Protein AF-A0A7S3HFP0-F1 (afdb_monomer_lite)

Radius of gyration: 23.85 Å; chains: 1; bounding box: 74×25×64 Å

Secondary structure (DSSP, 8-state):
-BPPTTEEE-GGG-EEEEESEEEEEEEEEESSSTTGGG-SB--EEEEEES-B-SSSSP-B-TTHHHHT-TT--EEEEP--HHHHHHHHHHHHHHHHHH--B-SS-EEEEEES-HHHHHHHHHHHHHHHHHHHHHHHHHHHHHHHHHHHHHHS----

Structure (mmCIF, N/CA/C/O backbone):
data_AF-A0A7S3HFP0-F1
#
_entry.id   AF-A0A7S3HFP0-F1
#
loop_
_atom_site.group_PDB
_atom_site.id
_atom_site.type_symbol
_atom_site.label_atom_id
_atom_site.label_alt_id
_atom_site.label_comp_id
_atom_site.label_asym_id
_atom_site.label_entity_id
_atom_site.label_seq_id
_atom_site.pdbx_PDB_ins_code
_atom_site.Cartn_x
_atom_site.Cartn_y
_atom_site.Cartn_z
_atom_site.occupancy
_atom_site.B_iso_or_equiv
_atom_site.auth_seq_id
_atom_site.auth_comp_id
_atom_site.auth_asym_id
_atom_site.auth_atom_id
_atom_site.pdbx_PDB_model_num
ATOM 1 N N . VAL A 1 1 ? -5.607 -9.919 -6.792 1.00 83.88 1 VAL A N 1
ATOM 2 C CA . VAL A 1 1 ? -6.501 -10.794 -5.995 1.00 83.88 1 VAL A CA 1
ATOM 3 C C . VAL A 1 1 ? -7.902 -10.232 -6.092 1.00 83.88 1 VAL A C 1
ATOM 5 O O . VAL A 1 1 ? -8.045 -9.018 -6.077 1.00 83.88 1 VAL A O 1
ATOM 8 N N . VAL A 1 2 ? -8.902 -11.095 -6.248 1.00 87.19 2 VAL A N 1
ATOM 9 C CA . VAL A 1 2 ? -10.316 -10.709 -6.292 1.00 87.19 2 VAL A CA 1
ATOM 10 C C . VAL A 1 2 ? -10.967 -11.276 -5.035 1.00 87.19 2 VAL A C 1
ATOM 12 O O . VAL A 1 2 ? -10.880 -12.479 -4.789 1.00 87.19 2 VAL A O 1
ATOM 15 N N . PHE A 1 3 ? -11.529 -10.406 -4.203 1.00 85.88 3 PHE A N 1
ATOM 16 C CA . PHE A 1 3 ? -12.215 -10.777 -2.970 1.00 85.88 3 PHE A CA 1
ATOM 17 C C . PHE A 1 3 ? -13.663 -11.186 -3.243 1.00 85.88 3 PHE A C 1
ATOM 19 O O . PHE A 1 3 ? -14.199 -10.979 -4.330 1.00 85.88 3 PHE A O 1
ATOM 26 N N . LYS A 1 4 ? -14.308 -11.795 -2.245 1.00 84.88 4 LYS A N 1
ATOM 27 C CA . LYS A 1 4 ? -15.727 -12.143 -2.334 1.00 84.88 4 LYS A CA 1
ATOM 28 C C . LYS A 1 4 ? -16.566 -10.869 -2.472 1.00 84.88 4 LYS A C 1
ATOM 30 O O . LYS A 1 4 ? -16.259 -9.844 -1.870 1.00 84.88 4 LYS A O 1
ATOM 35 N N . GLU A 1 5 ? -17.656 -10.955 -3.224 1.00 81.56 5 GLU A N 1
ATOM 36 C CA . GLU A 1 5 ? -18.622 -9.865 -3.333 1.00 81.56 5 GLU A CA 1
ATOM 37 C C . GLU A 1 5 ? -19.140 -9.444 -1.943 1.00 81.56 5 GLU A C 1
ATOM 39 O O . GLU A 1 5 ? -19.459 -10.287 -1.098 1.00 81.56 5 GLU A O 1
ATOM 44 N N . GLY A 1 6 ? -19.169 -8.131 -1.692 1.00 80.38 6 GLY A N 1
ATOM 45 C CA . GLY A 1 6 ? -19.465 -7.551 -0.378 1.00 80.38 6 GLY A CA 1
ATOM 46 C C . GLY A 1 6 ? -18.253 -7.403 0.550 1.00 80.38 6 GLY A C 1
ATOM 47 O O . GLY A 1 6 ? -18.419 -6.978 1.693 1.00 80.38 6 GLY A O 1
ATOM 48 N N . SER A 1 7 ? -17.040 -7.747 0.105 1.00 85.69 7 SER A N 1
ATOM 49 C CA . SER A 1 7 ? -15.813 -7.336 0.792 1.00 85.69 7 SER A CA 1
ATOM 50 C C . SER A 1 7 ? -15.572 -5.838 0.631 1.00 85.69 7 SER A C 1
ATOM 52 O O . SER A 1 7 ? -15.697 -5.300 -0.467 1.00 85.69 7 SER A O 1
ATOM 54 N N . ARG A 1 8 ? -15.189 -5.178 1.723 1.00 86.69 8 ARG A N 1
ATOM 55 C CA . ARG A 1 8 ? -14.881 -3.745 1.750 1.00 86.69 8 ARG A CA 1
ATOM 56 C C . ARG A 1 8 ? -13.711 -3.455 2.676 1.00 86.69 8 ARG A C 1
ATOM 58 O O . ARG A 1 8 ? -13.388 -4.247 3.562 1.00 86.69 8 ARG A O 1
ATOM 65 N N . VAL A 1 9 ? -13.126 -2.280 2.509 1.00 89.25 9 VAL A N 1
ATOM 66 C CA . VAL A 1 9 ? -12.188 -1.721 3.481 1.00 89.25 9 VAL A CA 1
ATOM 67 C C . VAL A 1 9 ? -12.989 -1.147 4.654 1.00 89.25 9 VAL A C 1
ATOM 69 O O . VAL A 1 9 ? -13.943 -0.392 4.453 1.00 89.25 9 VAL A O 1
ATOM 72 N N . ALA A 1 10 ? -12.637 -1.531 5.879 1.00 88.31 10 ALA A N 1
ATOM 73 C CA . ALA A 1 10 ? -13.210 -0.955 7.090 1.00 88.31 10 ALA A CA 1
ATOM 74 C C . ALA A 1 10 ? -12.472 0.348 7.428 1.00 88.31 10 ALA A C 1
ATOM 76 O O . ALA A 1 10 ? -11.517 0.357 8.206 1.00 88.31 10 ALA A O 1
ATOM 77 N N . GLU A 1 11 ? -12.897 1.451 6.804 1.00 88.44 11 GLU A N 1
ATOM 78 C CA . GLU A 1 11 ? -12.331 2.790 7.025 1.00 88.44 11 GLU A CA 1
ATOM 79 C C . GLU A 1 11 ? -12.410 3.204 8.503 1.00 88.44 11 GLU A C 1
ATOM 81 O O . GLU A 1 11 ? -11.526 3.890 9.011 1.00 88.44 11 GLU A O 1
ATOM 86 N N . GLU A 1 12 ? -13.437 2.737 9.210 1.00 86.50 12 GLU A N 1
ATOM 87 C CA . GLU A 1 12 ? -13.683 3.005 10.624 1.00 86.50 12 GLU A CA 1
ATOM 88 C C . GLU A 1 12 ? -12.656 2.365 11.573 1.00 86.50 12 GLU A C 1
ATOM 90 O O . GLU A 1 12 ? -12.513 2.815 12.705 1.00 86.50 12 GLU A O 1
ATOM 95 N N . LEU A 1 13 ? -11.929 1.344 11.110 1.00 87.88 13 LEU A N 1
ATOM 96 C CA . LEU A 1 13 ? -10.862 0.664 11.854 1.00 87.88 13 LEU A CA 1
ATOM 97 C C . LEU A 1 13 ? -9.474 1.019 11.304 1.00 87.88 13 LEU A C 1
ATOM 99 O O . LEU A 1 13 ? -8.502 0.305 11.558 1.00 87.88 13 LEU A O 1
ATOM 103 N N . SER A 1 14 ? -9.386 2.093 10.513 1.00 90.50 14 SER A N 1
ATOM 104 C CA . SER A 1 14 ? -8.118 2.554 9.961 1.00 90.50 14 SER A CA 1
ATOM 105 C C . SER A 1 14 ? -7.285 3.311 10.991 1.00 90.50 14 SER A C 1
ATOM 107 O O . SER A 1 14 ? -7.804 3.977 11.893 1.00 90.50 14 SER A O 1
ATOM 109 N N . LEU A 1 15 ? -5.971 3.202 10.832 1.00 93.06 15 LEU A N 1
ATOM 110 C CA . LEU A 1 15 ? -4.983 3.959 11.588 1.00 93.06 15 LEU A CA 1
ATOM 111 C C . LEU A 1 15 ? -3.761 4.221 10.701 1.00 93.06 15 LEU A C 1
ATOM 113 O O . LEU A 1 15 ? -3.604 3.616 9.633 1.00 93.06 15 LEU A O 1
ATOM 117 N N . GLY A 1 16 ? -2.877 5.119 11.130 1.00 93.19 16 GLY A N 1
ATOM 118 C CA . GLY A 1 16 ? -1.641 5.358 10.405 1.00 93.19 16 GLY A CA 1
ATOM 119 C C . GLY A 1 16 ? -0.454 5.693 11.291 1.00 93.19 16 GLY A C 1
ATOM 120 O O . GLY A 1 16 ? -0.565 6.412 12.277 1.00 93.19 16 GLY A O 1
ATOM 121 N N . PHE A 1 17 ? 0.712 5.212 10.873 1.00 93.94 17 PHE A N 1
ATOM 122 C CA . PHE A 1 17 ? 1.994 5.544 11.477 1.00 93.94 17 PHE A CA 1
ATOM 123 C C . PHE A 1 17 ? 2.634 6.715 10.732 1.00 93.94 17 PHE A C 1
ATOM 125 O O . PHE A 1 17 ? 2.669 6.723 9.501 1.00 93.94 17 PHE A O 1
ATOM 132 N N . LYS A 1 18 ? 3.169 7.704 11.450 1.00 91.81 18 LYS A N 1
ATOM 133 C CA . LYS A 1 18 ? 3.788 8.888 10.840 1.00 91.81 18 LYS A CA 1
ATOM 134 C C . LYS A 1 18 ? 5.290 8.928 11.109 1.00 91.81 18 LYS A C 1
ATOM 136 O O . LYS A 1 18 ? 5.702 9.151 12.241 1.00 91.81 18 LYS A O 1
ATOM 141 N N . ASP A 1 19 ? 6.077 8.812 10.043 1.00 88.31 19 ASP A N 1
ATOM 142 C CA . ASP A 1 19 ? 7.534 8.993 10.046 1.00 88.31 19 ASP A CA 1
ATOM 143 C C . ASP A 1 19 ? 7.965 9.716 8.763 1.00 88.31 19 ASP A C 1
ATOM 145 O O . ASP A 1 19 ? 8.187 9.108 7.714 1.00 88.31 19 ASP A O 1
ATOM 149 N N . GLY A 1 20 ? 7.928 11.054 8.805 1.00 88.88 20 GLY A N 1
ATOM 150 C CA . GLY A 1 20 ? 8.058 11.943 7.639 1.00 88.88 20 GLY A CA 1
ATOM 151 C C . GLY A 1 20 ? 6.853 11.887 6.688 1.00 88.88 20 GLY A C 1
ATOM 152 O O . GLY A 1 20 ? 6.222 12.906 6.413 1.00 88.88 20 GLY A O 1
ATOM 153 N N . THR A 1 21 ? 6.490 10.683 6.249 1.00 91.06 21 THR A N 1
ATOM 154 C CA . THR A 1 21 ? 5.265 10.352 5.515 1.00 91.06 21 THR A CA 1
ATOM 155 C C . THR A 1 21 ? 4.312 9.546 6.394 1.00 91.06 21 THR A C 1
ATOM 157 O O . THR A 1 21 ? 4.717 8.944 7.389 1.00 91.06 21 THR A O 1
ATOM 160 N N . THR A 1 22 ? 3.024 9.582 6.059 1.00 92.81 22 THR A N 1
ATOM 161 C CA . THR A 1 22 ? 1.992 8.854 6.803 1.00 92.81 22 THR A CA 1
ATOM 162 C C . THR A 1 22 ? 1.730 7.514 6.130 1.00 92.81 22 THR A C 1
ATOM 164 O O . THR A 1 22 ? 1.289 7.477 4.985 1.00 92.81 22 THR A O 1
ATOM 167 N N . TYR A 1 23 ? 1.985 6.422 6.836 1.00 94.00 23 TYR A N 1
ATOM 168 C CA . TYR A 1 23 ? 1.731 5.057 6.396 1.00 94.00 23 TYR A CA 1
ATOM 169 C C . TYR A 1 23 ? 0.384 4.605 6.928 1.00 94.00 23 TYR A C 1
ATOM 171 O O . TYR A 1 23 ? 0.188 4.502 8.134 1.00 94.00 23 TYR A O 1
ATOM 179 N N . CYS A 1 24 ? -0.539 4.351 6.017 1.00 94.06 24 CYS A N 1
ATOM 180 C CA . CYS A 1 24 ? -1.937 4.107 6.307 1.00 94.06 24 CYS A CA 1
ATOM 181 C C . CYS A 1 24 ? -2.267 2.634 6.185 1.00 94.06 24 CYS A C 1
ATOM 183 O O . CYS A 1 24 ? -1.882 2.002 5.199 1.00 94.06 24 CYS A O 1
ATOM 185 N N . VAL A 1 25 ? -3.017 2.117 7.154 1.00 94.44 25 VAL A N 1
ATOM 186 C CA . VAL A 1 25 ? -3.488 0.734 7.163 1.00 94.44 25 VAL A CA 1
ATOM 187 C C . VAL A 1 25 ? -4.965 0.692 7.536 1.00 94.44 25 VAL A C 1
ATOM 189 O O . VAL A 1 25 ? -5.426 1.431 8.405 1.00 94.44 25 VAL A O 1
ATOM 192 N N . ALA A 1 26 ? -5.717 -0.163 6.856 1.00 92.56 26 ALA A N 1
ATOM 193 C CA . ALA A 1 26 ? -7.121 -0.409 7.142 1.00 92.56 26 ALA A CA 1
ATOM 194 C C . ALA A 1 26 ? -7.445 -1.889 6.894 1.00 92.56 26 ALA A C 1
ATOM 196 O O . ALA A 1 26 ? -7.036 -2.430 5.863 1.00 92.56 26 ALA A O 1
ATOM 197 N N . PRO A 1 27 ? -8.161 -2.574 7.795 1.00 91.88 27 PRO A N 1
ATOM 198 C CA . PRO A 1 27 ? -8.483 -3.979 7.600 1.00 91.88 27 PRO A CA 1
ATOM 199 C C . PRO A 1 27 ? -9.528 -4.163 6.490 1.00 91.88 27 PRO A C 1
ATOM 201 O O . PRO A 1 27 ? -10.430 -3.343 6.301 1.00 91.88 27 PRO A O 1
ATOM 204 N N . ILE A 1 28 ? -9.405 -5.260 5.743 1.00 89.69 28 ILE A N 1
ATOM 205 C CA . ILE A 1 28 ? -10.367 -5.674 4.717 1.00 89.69 28 ILE A CA 1
ATOM 206 C C . ILE A 1 28 ? -11.301 -6.703 5.347 1.00 89.69 28 ILE A C 1
ATOM 208 O O . ILE A 1 28 ? -10.865 -7.768 5.787 1.00 89.69 28 ILE A O 1
ATOM 212 N N . VAL A 1 29 ? -12.595 -6.397 5.363 1.00 87.31 29 VAL A N 1
ATOM 213 C CA . VAL A 1 29 ? -13.621 -7.230 5.994 1.00 87.31 29 VAL A CA 1
ATOM 214 C C . VAL A 1 29 ? -14.577 -7.788 4.949 1.00 87.31 29 VAL A C 1
ATOM 216 O O . VAL A 1 29 ? -14.848 -7.158 3.926 1.00 87.31 29 VAL A O 1
ATOM 219 N N . ALA A 1 30 ? -15.085 -8.996 5.188 1.00 80.12 30 ALA A N 1
ATOM 220 C CA . ALA A 1 30 ? -16.101 -9.610 4.342 1.00 80.12 30 ALA A CA 1
ATOM 221 C C . ALA A 1 30 ? -17.501 -9.319 4.905 1.00 80.12 30 ALA A C 1
ATOM 223 O O . ALA A 1 30 ? -17.813 -9.734 6.019 1.00 80.12 30 ALA A O 1
ATOM 224 N N . GLY A 1 31 ? -18.352 -8.657 4.117 1.00 68.69 31 GLY A N 1
ATOM 225 C CA . GLY A 1 31 ? -19.774 -8.469 4.409 1.00 68.69 31 GLY A CA 1
ATOM 226 C C . GLY A 1 31 ? -20.196 -7.020 4.686 1.00 68.69 31 GLY A C 1
ATOM 227 O O . GLY A 1 31 ? -19.415 -6.177 5.121 1.00 68.69 31 GLY A O 1
ATOM 228 N N . ASN A 1 32 ? -21.490 -6.760 4.471 1.00 56.28 32 ASN A N 1
ATOM 229 C CA . ASN A 1 32 ? -22.141 -5.456 4.677 1.00 56.28 32 ASN A CA 1
ATOM 230 C C . ASN A 1 32 ? -22.602 -5.203 6.129 1.00 56.28 32 ASN A C 1
ATOM 232 O O . ASN A 1 32 ? -23.226 -4.180 6.400 1.00 56.28 32 ASN A O 1
ATOM 236 N N . GLY A 1 33 ? -22.346 -6.129 7.058 1.00 50.00 33 GLY A N 1
ATOM 237 C CA . GLY A 1 33 ? -22.793 -6.043 8.451 1.00 50.00 33 GLY A CA 1
ATOM 238 C C . GLY A 1 33 ? -21.663 -5.736 9.436 1.00 50.00 33 GLY A C 1
ATOM 239 O O . GLY A 1 33 ? -20.503 -6.065 9.192 1.00 50.00 33 GLY A O 1
ATOM 240 N N . THR A 1 34 ? -22.029 -5.197 10.601 1.00 50.41 34 THR A N 1
ATOM 241 C CA . THR A 1 34 ? -21.179 -4.994 11.798 1.00 50.41 34 THR A CA 1
ATOM 242 C C . THR A 1 34 ? -20.521 -6.274 12.341 1.00 50.41 34 THR A C 1
ATOM 244 O O . THR A 1 34 ? -19.774 -6.233 13.318 1.00 50.41 34 THR A O 1
ATOM 247 N N . ASP A 1 35 ? -20.803 -7.429 11.741 1.00 52.00 35 ASP A N 1
ATOM 248 C CA . ASP A 1 35 ? -20.165 -8.702 12.072 1.00 52.00 35 ASP A CA 1
ATOM 249 C C . ASP A 1 35 ? -18.737 -8.791 11.518 1.00 52.00 35 ASP A C 1
ATOM 251 O O . ASP A 1 35 ? -17.876 -9.392 12.155 1.00 52.00 35 ASP A O 1
ATOM 255 N N . GLY A 1 36 ? -18.442 -8.115 10.397 1.00 54.25 36 GLY A N 1
ATOM 256 C CA . GLY A 1 36 ? -17.082 -8.021 9.851 1.00 54.25 36 GLY A CA 1
ATOM 257 C C . GLY A 1 36 ? -16.129 -7.221 10.747 1.00 54.25 36 GLY A C 1
ATOM 258 O O . GLY A 1 36 ? -14.941 -7.505 10.800 1.00 54.25 36 GLY A O 1
ATOM 259 N N . THR A 1 37 ? -16.652 -6.264 11.515 1.00 57.22 37 THR A N 1
ATOM 260 C CA . THR A 1 37 ? -15.895 -5.466 12.499 1.00 57.22 37 THR A CA 1
ATOM 261 C C . THR A 1 37 ? -15.738 -6.167 13.853 1.00 57.22 37 THR A C 1
ATOM 263 O O . THR A 1 37 ? -15.052 -5.654 14.728 1.00 57.22 37 THR A O 1
ATOM 266 N N . LYS A 1 38 ? -16.378 -7.330 14.046 1.00 58.09 38 LYS A N 1
ATOM 267 C CA . LYS A 1 38 ? -16.327 -8.132 15.282 1.00 58.09 38 LYS A CA 1
ATOM 268 C C . LYS A 1 38 ? -15.289 -9.253 15.247 1.00 58.09 38 LYS A C 1
ATOM 270 O O . LYS A 1 38 ? -15.196 -10.012 16.213 1.00 58.09 38 LYS A O 1
ATOM 275 N N . LEU A 1 39 ? -14.543 -9.403 14.151 1.00 66.12 39 LEU A N 1
ATOM 276 C CA . LEU A 1 39 ? -13.476 -10.393 14.111 1.00 66.12 39 LEU A CA 1
ATOM 277 C C . LEU A 1 39 ? -12.387 -10.015 15.116 1.00 66.12 39 LEU A C 1
ATOM 279 O O . LEU A 1 39 ? -11.896 -8.892 15.135 1.00 66.12 39 LEU A O 1
ATOM 283 N N . ALA A 1 40 ? -11.997 -10.991 15.935 1.00 71.94 40 ALA A N 1
ATOM 284 C CA . ALA A 1 40 ? -10.880 -10.842 16.859 1.00 71.94 40 ALA A CA 1
ATOM 285 C C . ALA A 1 40 ? -9.529 -10.764 16.126 1.00 71.94 40 ALA A C 1
ATOM 287 O O . ALA A 1 40 ? -8.549 -10.303 16.707 1.00 71.94 40 ALA A O 1
ATOM 288 N N . SER A 1 41 ? -9.474 -11.204 14.861 1.00 82.69 41 SER A N 1
ATOM 289 C CA . SER A 1 41 ? -8.256 -11.208 14.055 1.00 82.69 41 SER A CA 1
ATOM 290 C C . SER A 1 41 ? -8.477 -10.787 12.598 1.00 82.69 41 SER A C 1
ATOM 292 O O . SER A 1 41 ? -9.378 -11.312 11.939 1.00 8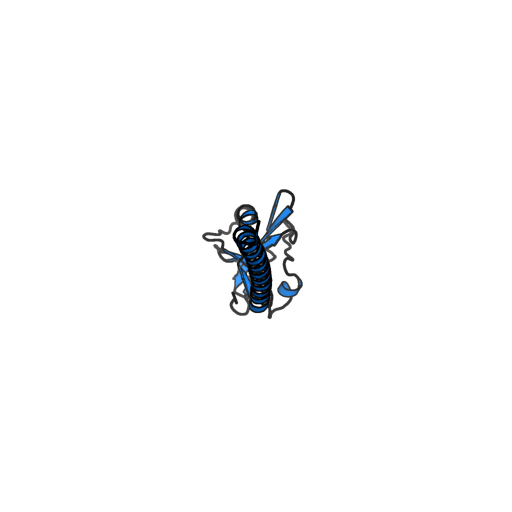2.69 41 SER A O 1
ATOM 294 N N . PHE A 1 42 ? -7.606 -9.918 12.075 1.00 87.12 42 PHE A N 1
ATOM 295 C CA . PHE A 1 42 ? -7.592 -9.464 10.682 1.00 87.12 42 PHE A CA 1
ATOM 296 C C . PHE A 1 42 ? -6.259 -9.789 9.998 1.00 87.12 42 PHE A C 1
ATOM 298 O O . PHE A 1 42 ? -5.211 -9.254 10.355 1.00 87.12 42 PHE A O 1
ATOM 305 N N . ASP A 1 43 ? -6.306 -10.619 8.956 1.00 87.50 43 ASP A N 1
ATOM 306 C CA . ASP A 1 43 ? -5.113 -10.987 8.177 1.00 87.50 43 ASP A CA 1
ATOM 307 C C . ASP A 1 43 ? -4.977 -10.186 6.870 1.00 87.50 43 ASP A C 1
ATOM 309 O O . ASP A 1 43 ? -3.885 -10.075 6.314 1.00 87.50 43 ASP A O 1
ATOM 313 N N . TYR A 1 44 ? -6.066 -9.592 6.372 1.00 91.56 44 TYR A N 1
ATOM 314 C CA . TYR A 1 44 ? -6.086 -8.842 5.113 1.00 91.56 44 TYR A CA 1
ATOM 315 C C . TYR A 1 44 ? -6.132 -7.339 5.372 1.00 91.56 44 TYR A C 1
ATOM 317 O O . TYR A 1 44 ? -7.056 -6.847 6.018 1.00 91.56 44 TYR A O 1
ATOM 325 N N . TRP A 1 45 ? -5.161 -6.612 4.820 1.00 92.50 45 TRP A N 1
ATOM 326 C CA . TRP A 1 45 ? -4.978 -5.187 5.080 1.00 92.50 45 TRP A CA 1
ATOM 327 C C . TRP A 1 45 ? -4.872 -4.395 3.783 1.00 92.50 45 TRP A C 1
ATOM 329 O O . TRP A 1 45 ? -4.048 -4.708 2.926 1.00 92.50 45 TRP A O 1
ATOM 339 N N . ALA A 1 46 ? -5.679 -3.348 3.660 1.00 93.19 46 ALA A N 1
ATOM 340 C CA . ALA A 1 46 ? -5.525 -2.307 2.663 1.00 93.19 46 ALA A CA 1
ATOM 341 C C . ALA A 1 46 ? -4.501 -1.280 3.164 1.00 93.19 46 ALA A C 1
ATOM 343 O 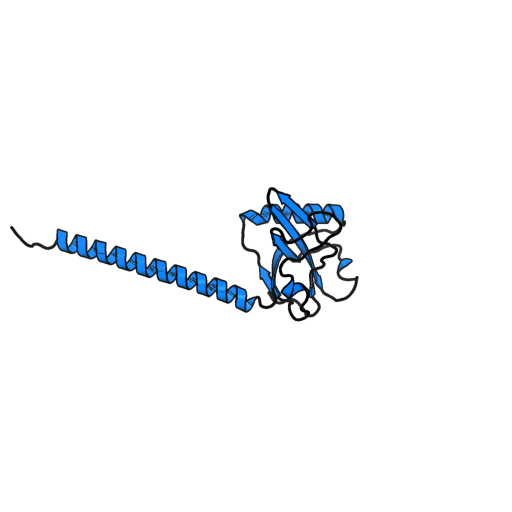O . ALA A 1 46 ? -4.621 -0.769 4.278 1.00 93.19 46 ALA A O 1
ATOM 344 N N . VAL A 1 47 ? -3.494 -0.979 2.349 1.00 94.25 47 VAL A N 1
ATOM 345 C CA . VAL A 1 47 ? -2.401 -0.071 2.700 1.00 94.25 47 VAL A CA 1
ATOM 346 C C . VAL A 1 47 ? -2.208 1.029 1.665 1.00 94.25 47 VAL A C 1
ATOM 348 O O . VAL A 1 47 ? -2.493 0.853 0.478 1.00 94.25 47 VAL A O 1
ATOM 351 N N . GLY A 1 48 ? -1.674 2.161 2.117 1.00 92.44 48 GLY A N 1
ATOM 352 C CA . GLY A 1 48 ? -1.274 3.262 1.248 1.00 92.44 48 GLY A CA 1
ATOM 353 C C . GLY A 1 48 ? -0.473 4.332 1.983 1.00 92.44 48 GLY A C 1
ATOM 354 O O . GLY A 1 48 ? -0.300 4.275 3.198 1.00 92.44 48 GLY A O 1
ATOM 355 N N . ILE A 1 49 ? 0.053 5.306 1.245 1.00 92.31 49 ILE A N 1
ATOM 356 C CA . ILE A 1 49 ? 0.919 6.358 1.790 1.00 92.31 49 ILE A CA 1
ATOM 357 C C . ILE A 1 49 ? 0.225 7.711 1.611 1.00 92.31 49 ILE A C 1
ATOM 359 O O . ILE A 1 49 ? -0.239 8.034 0.521 1.00 92.31 49 ILE A O 1
ATOM 363 N N . ASN A 1 50 ? 0.165 8.505 2.681 1.00 91.62 50 ASN A N 1
ATOM 364 C CA . ASN A 1 50 ? -0.436 9.841 2.750 1.00 91.62 50 ASN A CA 1
ATOM 365 C C . ASN A 1 50 ? -1.920 9.893 2.347 1.00 91.62 50 ASN A C 1
ATOM 367 O O . ASN A 1 50 ? -2.387 10.892 1.800 1.00 91.62 50 ASN A O 1
ATOM 371 N N . CYS A 1 51 ? -2.665 8.822 2.621 1.00 90.44 51 CYS A N 1
ATOM 372 C CA . CYS A 1 51 ? -4.068 8.696 2.228 1.00 90.44 51 CYS A CA 1
ATOM 373 C C . CYS A 1 51 ? -5.005 8.245 3.363 1.00 90.44 51 CYS A C 1
ATOM 375 O O . CYS A 1 51 ? -6.011 7.578 3.126 1.00 90.44 51 CYS A O 1
ATOM 377 N N . CYS A 1 52 ? -4.679 8.625 4.599 1.00 91.94 52 CYS A N 1
ATOM 378 C CA . CYS A 1 52 ? -5.503 8.422 5.788 1.00 91.94 52 CYS A CA 1
ATOM 379 C C . CYS A 1 52 ? -5.228 9.495 6.847 1.00 91.94 52 CYS A C 1
ATOM 381 O O . CYS A 1 52 ? -4.207 10.190 6.803 1.00 91.94 52 CYS A O 1
ATOM 383 N N . ASN A 1 53 ? -6.123 9.585 7.829 1.00 90.50 53 ASN A N 1
ATOM 384 C CA . ASN A 1 53 ? -5.841 10.265 9.084 1.00 90.50 53 ASN A CA 1
ATOM 385 C C . ASN A 1 53 ? -5.064 9.299 10.003 1.00 90.50 53 ASN A C 1
ATOM 387 O O . ASN A 1 53 ? -5.575 8.214 10.280 1.00 90.50 53 ASN A O 1
ATOM 391 N N . PRO A 1 54 ? -3.843 9.639 10.464 1.00 86.12 54 PRO A N 1
ATOM 392 C CA . PRO A 1 54 ? -3.046 8.731 11.293 1.00 86.12 54 PRO A CA 1
ATOM 393 C C . PRO A 1 54 ? -3.647 8.461 12.675 1.00 86.12 54 PRO A C 1
ATOM 395 O O . PRO A 1 54 ? -3.311 7.461 13.296 1.00 86.12 54 PRO A O 1
ATOM 398 N N . LEU A 1 55 ? -4.515 9.347 13.163 1.00 85.81 55 LEU A N 1
ATOM 399 C CA . LEU A 1 55 ? -5.117 9.275 14.491 1.00 85.81 55 LEU A CA 1
ATOM 400 C C . LEU A 1 55 ? -6.647 9.310 14.385 1.00 85.81 55 LEU A C 1
ATOM 402 O O . LEU A 1 55 ? -7.174 9.827 13.397 1.00 85.81 55 LEU A O 1
ATOM 406 N N . PRO A 1 56 ? -7.375 8.836 15.411 1.00 83.75 56 PRO A N 1
ATOM 407 C CA . PRO A 1 56 ? -8.820 8.999 15.486 1.00 83.75 56 PRO A CA 1
ATOM 408 C C . PRO A 1 56 ? -9.219 10.489 15.416 1.00 83.75 56 PRO A C 1
ATOM 410 O O . PRO A 1 56 ? -8.576 11.321 16.063 1.00 83.75 56 PRO A O 1
ATOM 413 N N . PRO A 1 57 ? -10.272 10.865 14.664 1.00 84.12 57 PRO A N 1
ATOM 414 C CA . PRO A 1 57 ? -11.227 10.004 13.963 1.00 84.12 57 PRO A CA 1
ATOM 415 C C . PRO A 1 57 ? -10.638 9.339 12.710 1.00 84.12 57 PRO A C 1
ATOM 417 O O . PRO A 1 57 ? -10.032 10.000 11.864 1.00 84.12 57 PRO A O 1
ATOM 420 N N . ALA A 1 58 ? -10.854 8.025 12.600 1.00 82.62 58 ALA A N 1
ATOM 421 C CA . ALA A 1 58 ? -10.356 7.197 11.510 1.00 82.62 58 ALA A CA 1
ATOM 422 C C . ALA A 1 58 ? -10.939 7.651 10.168 1.00 82.62 58 ALA A C 1
ATOM 424 O O . ALA A 1 58 ? -12.137 7.904 10.032 1.00 82.62 58 ALA A O 1
ATOM 425 N N . THR A 1 59 ? -10.086 7.809 9.163 1.00 86.12 59 THR A N 1
ATOM 426 C CA . THR A 1 59 ? -10.515 8.149 7.804 1.00 86.12 59 THR A CA 1
ATOM 427 C C . THR A 1 59 ? -9.499 7.579 6.838 1.00 86.12 59 THR A C 1
ATOM 429 O O . THR A 1 59 ? -8.308 7.850 6.979 1.00 86.12 59 THR A O 1
ATOM 432 N N . PHE A 1 60 ? -9.960 6.828 5.843 1.00 88.38 60 PHE A N 1
ATOM 433 C CA . PHE A 1 60 ? -9.100 6.169 4.869 1.00 88.38 60 PHE A CA 1
ATOM 434 C C . PHE A 1 60 ? -9.608 6.459 3.458 1.00 88.38 60 PHE A C 1
ATOM 436 O O . PHE A 1 60 ? -10.778 6.267 3.150 1.00 88.38 60 PHE A O 1
ATOM 443 N N . TRP A 1 61 ? -8.737 6.969 2.592 1.00 88.94 61 TRP A N 1
ATOM 444 C CA . TRP A 1 61 ? -9.097 7.369 1.228 1.00 88.94 61 TRP A CA 1
ATOM 445 C C . TRP A 1 61 ? -8.098 6.898 0.169 1.00 88.94 61 TRP A C 1
ATOM 447 O O . TRP A 1 61 ? -8.102 7.401 -0.958 1.00 88.94 61 TRP A O 1
ATOM 457 N N . CYS A 1 62 ? -7.243 5.930 0.500 1.00 85.88 62 CYS A N 1
ATOM 458 C CA . CYS A 1 62 ? -6.365 5.300 -0.480 1.00 85.88 62 CYS A CA 1
ATOM 459 C C . CYS A 1 62 ? -7.224 4.579 -1.530 1.00 85.88 62 CYS A C 1
ATOM 461 O O . CYS A 1 62 ? -7.972 3.668 -1.187 1.00 85.88 62 CYS A O 1
ATOM 463 N N . GLY A 1 63 ? -7.156 5.014 -2.794 1.00 76.69 63 GLY A N 1
ATOM 464 C CA . GLY A 1 63 ? -8.044 4.499 -3.842 1.00 76.69 63 GLY A CA 1
ATOM 465 C C . GLY A 1 63 ? -9.495 4.973 -3.687 1.00 76.69 63 GLY A C 1
ATOM 466 O O . GLY A 1 63 ? -10.421 4.193 -3.874 1.00 76.69 63 GLY A O 1
ATOM 467 N N . ARG A 1 64 ? -9.722 6.246 -3.317 1.00 75.25 64 ARG A N 1
ATOM 468 C CA . ARG A 1 64 ? -11.058 6.842 -3.064 1.00 75.25 64 ARG A CA 1
ATOM 469 C C . ARG A 1 64 ? -12.120 6.513 -4.126 1.00 75.25 64 ARG A C 1
ATOM 471 O O . ARG A 1 64 ? -13.281 6.296 -3.777 1.00 75.25 64 ARG A O 1
ATOM 478 N N . SER A 1 65 ? -11.734 6.484 -5.402 1.00 69.06 65 SER A N 1
ATOM 479 C CA . SER A 1 65 ? -12.613 6.112 -6.521 1.00 69.06 65 SER A CA 1
ATOM 480 C C . SER A 1 65 ? -13.103 4.668 -6.435 1.00 69.06 65 SER A C 1
ATOM 482 O O . SER A 1 65 ? -14.241 4.379 -6.801 1.00 69.06 65 SER A O 1
ATOM 484 N N . ASP A 1 66 ? -12.263 3.783 -5.915 1.00 75.50 66 ASP A N 1
ATOM 485 C CA . ASP A 1 66 ? -12.508 2.350 -5.826 1.00 75.50 66 ASP A CA 1
ATOM 486 C C . ASP A 1 66 ? -13.230 2.009 -4.523 1.00 75.50 66 ASP A C 1
ATOM 488 O O . ASP A 1 66 ? -14.152 1.207 -4.528 1.00 75.50 66 ASP A O 1
ATOM 492 N N . LEU A 1 67 ? -12.925 2.705 -3.425 1.00 74.56 67 LEU A N 1
ATOM 493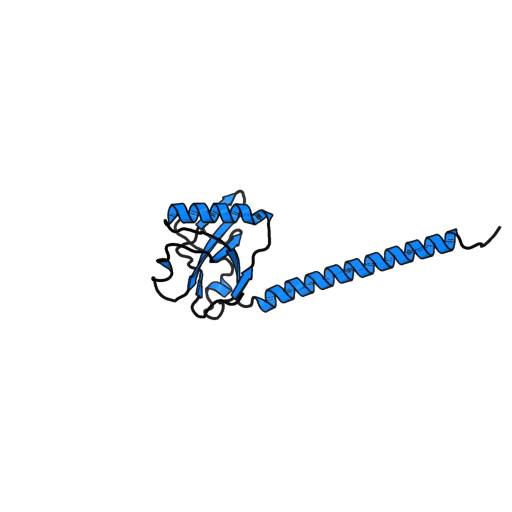 C CA . LEU A 1 67 ? -13.647 2.565 -2.152 1.00 74.56 67 LEU A CA 1
ATOM 494 C C . LEU A 1 67 ? -15.154 2.845 -2.278 1.00 74.56 67 LEU A C 1
ATOM 496 O O . LEU A 1 67 ? -15.967 2.211 -1.613 1.00 74.56 67 LEU A O 1
ATOM 500 N N . THR A 1 68 ? -15.536 3.781 -3.151 1.00 73.38 68 THR A N 1
ATOM 501 C CA . THR A 1 68 ? -16.946 4.168 -3.342 1.00 73.38 68 THR A CA 1
ATOM 502 C C . THR A 1 68 ? -17.688 3.213 -4.286 1.00 73.38 68 THR A C 1
ATOM 504 O O . THR A 1 68 ? -18.917 3.241 -4.369 1.00 73.38 68 THR A O 1
ATOM 507 N N . ASN A 1 69 ? -16.963 2.374 -5.029 1.00 74.81 69 ASN A N 1
ATOM 508 C CA . ASN A 1 69 ? -17.546 1.517 -6.047 1.00 74.81 69 ASN A CA 1
ATOM 509 C C . ASN A 1 69 ? -17.812 0.110 -5.486 1.00 74.81 69 ASN A C 1
ATOM 511 O O . ASN A 1 69 ? -16.859 -0.618 -5.219 1.00 74.81 69 ASN A O 1
ATOM 515 N N . PRO A 1 70 ? -19.073 -0.348 -5.389 1.00 70.62 70 PRO A N 1
ATOM 516 C CA . PRO A 1 70 ? -19.376 -1.696 -4.902 1.00 70.62 70 PRO A CA 1
ATOM 517 C C . PRO A 1 70 ? -18.819 -2.808 -5.808 1.00 70.62 70 PRO A C 1
ATOM 519 O O . PRO A 1 70 ? -18.650 -3.940 -5.364 1.00 70.62 70 PRO A O 1
ATOM 522 N N . ALA A 1 71 ? -18.499 -2.497 -7.070 1.00 73.31 71 ALA A N 1
ATOM 523 C CA . ALA A 1 71 ? -17.851 -3.434 -7.983 1.00 73.31 71 ALA A CA 1
ATOM 524 C C . ALA A 1 71 ? -16.332 -3.548 -7.763 1.00 73.31 71 ALA A C 1
ATOM 526 O O . ALA A 1 71 ? -15.714 -4.455 -8.313 1.00 73.31 71 ALA A O 1
ATOM 527 N N . ALA A 1 72 ? -15.715 -2.660 -6.980 1.00 76.06 72 ALA A N 1
ATOM 528 C CA . ALA A 1 72 ? -14.290 -2.711 -6.685 1.00 76.06 72 ALA A CA 1
ATOM 529 C C . ALA A 1 72 ? -14.040 -3.606 -5.468 1.00 76.06 72 ALA A C 1
ATOM 531 O O . ALA A 1 72 ? -13.998 -3.148 -4.333 1.00 76.06 72 ALA A O 1
ATOM 532 N N . HIS A 1 73 ? -13.890 -4.900 -5.727 1.00 82.81 73 HIS A N 1
ATOM 533 C CA . HIS A 1 73 ? -13.510 -5.922 -4.745 1.00 82.81 73 HIS A CA 1
ATOM 534 C C . HIS A 1 73 ? -12.151 -6.543 -5.108 1.00 82.81 73 HIS A C 1
ATOM 536 O O . HIS A 1 73 ? -11.853 -7.691 -4.777 1.00 82.81 73 HIS A O 1
ATOM 542 N N . GLY A 1 74 ? -11.327 -5.793 -5.839 1.00 86.06 74 GLY A N 1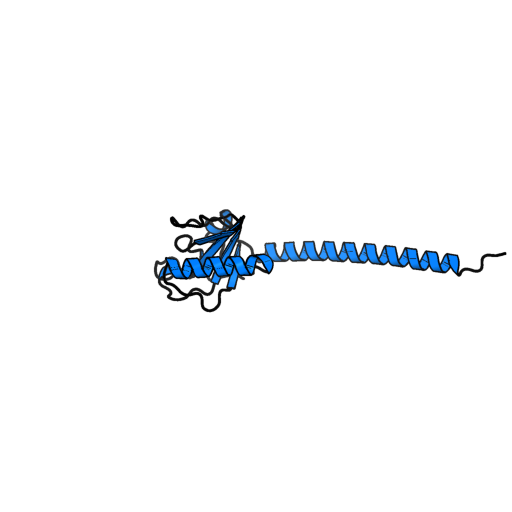
ATOM 543 C CA . GLY A 1 74 ? -9.984 -6.180 -6.231 1.00 86.06 74 GLY A CA 1
ATOM 544 C C . GLY A 1 74 ? -8.927 -5.611 -5.291 1.00 86.06 74 GLY A C 1
ATOM 545 O O . GLY A 1 74 ? -9.096 -4.570 -4.660 1.00 86.06 74 GLY A O 1
ATOM 546 N N . ALA A 1 75 ? -7.791 -6.294 -5.211 1.00 88.50 75 ALA A N 1
ATOM 547 C CA . ALA A 1 75 ? -6.590 -5.692 -4.659 1.00 88.50 75 ALA A CA 1
ATOM 548 C C . ALA A 1 75 ? -5.318 -6.292 -5.254 1.00 88.50 75 ALA A C 1
ATOM 550 O O . ALA A 1 75 ? -5.260 -7.479 -5.604 1.00 88.50 75 ALA A O 1
ATOM 551 N N . VAL A 1 76 ? -4.273 -5.477 -5.323 1.00 90.12 76 VAL A N 1
ATOM 552 C CA . VAL A 1 76 ? -2.925 -5.882 -5.732 1.00 90.12 76 VAL A CA 1
ATOM 553 C C . VAL A 1 76 ? -2.064 -6.014 -4.486 1.00 90.12 76 VAL A C 1
ATOM 555 O O . VAL A 1 76 ? -2.184 -5.231 -3.552 1.00 90.12 76 VAL A O 1
ATOM 558 N N . ARG A 1 77 ? -1.213 -7.037 -4.420 1.00 90.62 77 ARG A N 1
ATOM 559 C CA . ARG A 1 77 ? -0.332 -7.227 -3.264 1.00 90.62 77 ARG A CA 1
ATOM 560 C C . ARG A 1 77 ? 0.736 -6.135 -3.247 1.00 90.62 77 ARG A C 1
ATOM 562 O O . ARG A 1 77 ? 1.386 -5.905 -4.263 1.00 90.62 77 ARG A O 1
ATOM 569 N N . TRP A 1 78 ? 0.964 -5.518 -2.091 1.00 88.44 78 TRP A N 1
ATOM 570 C CA . TRP A 1 78 ? 2.064 -4.571 -1.939 1.00 88.44 78 TRP A CA 1
ATOM 571 C C . TRP A 1 78 ? 3.410 -5.309 -1.915 1.00 88.44 78 TRP A C 1
ATOM 573 O O . TRP A 1 78 ? 3.600 -6.234 -1.123 1.00 88.44 78 TRP A O 1
ATOM 583 N N . MET A 1 79 ? 4.346 -4.889 -2.771 1.00 85.00 79 MET A N 1
ATOM 584 C CA . MET A 1 79 ? 5.661 -5.531 -2.947 1.00 85.00 79 MET A CA 1
ATOM 585 C C . MET A 1 79 ? 6.844 -4.658 -2.494 1.00 85.00 79 MET A C 1
ATOM 587 O O . MET A 1 79 ? 7.988 -5.091 -2.581 1.00 85.00 79 MET A O 1
ATOM 591 N N . GLY A 1 80 ? 6.605 -3.430 -2.023 1.00 84.25 80 GLY A N 1
ATOM 592 C CA . GLY A 1 80 ? 7.678 -2.527 -1.599 1.00 84.25 80 GLY A CA 1
ATOM 593 C C . GLY A 1 80 ? 8.219 -2.877 -0.210 1.00 84.25 80 GLY A C 1
ATOM 594 O O . GLY A 1 80 ? 7.528 -2.647 0.783 1.00 84.25 80 GLY A O 1
ATOM 595 N N . ASP A 1 81 ? 9.455 -3.377 -0.133 1.00 82.44 81 ASP A N 1
ATOM 596 C CA . ASP A 1 81 ? 10.075 -3.812 1.130 1.00 82.44 81 ASP A CA 1
ATOM 597 C C . ASP A 1 81 ? 10.391 -2.661 2.097 1.00 82.44 81 ASP A C 1
ATOM 599 O O . ASP A 1 81 ? 10.207 -2.810 3.303 1.00 82.44 81 ASP A O 1
ATOM 603 N N . SER A 1 82 ? 10.801 -1.490 1.598 1.00 86.50 82 SER A N 1
ATOM 604 C CA . SER A 1 82 ? 11.175 -0.345 2.448 1.00 86.50 82 SER A CA 1
ATOM 605 C C . SER A 1 82 ? 10.011 0.194 3.285 1.00 86.50 82 SER A C 1
ATOM 607 O O . SER A 1 82 ? 10.194 0.557 4.442 1.00 86.50 82 SER A O 1
ATOM 609 N N . ALA A 1 83 ? 8.800 0.210 2.722 1.00 87.94 83 ALA A N 1
ATOM 610 C CA . ALA A 1 83 ? 7.593 0.677 3.404 1.00 87.94 83 ALA A CA 1
ATOM 611 C C . ALA A 1 83 ? 6.971 -0.390 4.324 1.00 87.94 83 ALA A C 1
ATOM 613 O O . ALA A 1 83 ? 6.147 -0.079 5.184 1.00 87.94 83 ALA A O 1
ATOM 614 N N . ARG A 1 84 ? 7.353 -1.662 4.153 1.00 89.44 84 ARG A N 1
ATOM 615 C CA . ARG A 1 84 ? 6.698 -2.798 4.808 1.00 89.44 84 ARG A CA 1
ATOM 616 C C . ARG A 1 84 ? 6.835 -2.767 6.327 1.00 89.44 84 ARG A C 1
ATOM 618 O O . ARG A 1 84 ? 5.856 -3.037 7.018 1.00 89.44 84 ARG A O 1
ATOM 625 N N . GLY A 1 85 ? 8.013 -2.402 6.834 1.00 91.69 85 GLY A N 1
ATOM 626 C CA . GLY A 1 85 ? 8.240 -2.249 8.274 1.00 91.69 85 GLY A CA 1
ATOM 627 C C . GLY A 1 85 ? 7.354 -1.161 8.887 1.00 91.69 85 GLY A C 1
ATOM 628 O O . GLY A 1 85 ? 6.762 -1.365 9.941 1.00 91.69 85 GLY A O 1
ATOM 629 N N . PHE A 1 86 ? 7.168 -0.040 8.186 1.00 93.12 86 PHE A N 1
ATOM 630 C CA . PHE A 1 86 ? 6.311 1.051 8.657 1.00 93.12 86 PHE A CA 1
ATOM 631 C C . PHE A 1 86 ? 4.826 0.684 8.661 1.00 93.12 86 PHE A C 1
ATOM 633 O O . PHE A 1 86 ? 4.108 1.050 9.589 1.00 93.12 86 PHE A O 1
ATOM 640 N N . PHE A 1 87 ? 4.363 -0.098 7.682 1.00 93.50 87 PHE A N 1
ATOM 641 C CA . PHE A 1 87 ? 3.005 -0.643 7.713 1.00 93.50 87 PHE A CA 1
ATOM 642 C C . PHE A 1 87 ? 2.795 -1.619 8.874 1.00 93.50 87 PHE A C 1
ATOM 644 O O . PHE A 1 87 ? 1.729 -1.610 9.479 1.00 93.50 87 PHE A O 1
ATOM 651 N N . GLN A 1 88 ? 3.799 -2.422 9.235 1.00 92.75 88 GLN A N 1
ATOM 652 C CA . GLN A 1 88 ? 3.711 -3.288 10.416 1.00 92.75 88 GLN A CA 1
ATOM 653 C C . GLN A 1 88 ? 3.607 -2.480 11.713 1.00 92.75 88 GLN A C 1
ATOM 655 O O . GLN A 1 88 ? 2.803 -2.828 12.571 1.00 92.75 88 GLN A O 1
ATOM 660 N N . LEU A 1 89 ? 4.353 -1.377 11.835 1.00 93.38 89 LEU A N 1
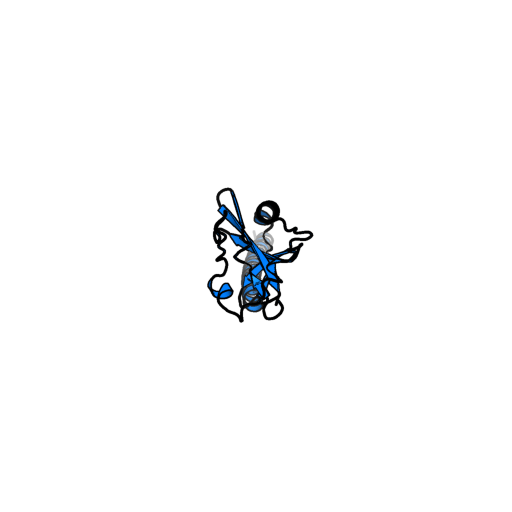ATOM 661 C CA . LEU A 1 89 ? 4.220 -0.461 12.973 1.00 93.38 89 LEU A CA 1
ATOM 662 C C . LEU A 1 89 ? 2.822 0.166 13.033 1.00 93.38 89 LEU A C 1
ATOM 664 O O . LEU A 1 89 ? 2.227 0.230 14.104 1.00 93.38 89 LEU A O 1
ATOM 668 N N . ALA A 1 90 ? 2.270 0.576 11.888 1.00 93.19 90 ALA A N 1
ATOM 669 C CA . ALA A 1 90 ? 0.907 1.096 11.816 1.00 93.19 90 ALA A CA 1
ATOM 670 C C . ALA A 1 90 ? -0.136 0.047 12.240 1.00 93.19 90 ALA A C 1
ATOM 672 O O . ALA A 1 90 ? -1.071 0.378 12.963 1.00 93.19 90 ALA A O 1
ATOM 673 N N . ILE A 1 91 ? 0.043 -1.220 11.845 1.00 93.19 91 ILE A N 1
ATOM 674 C CA . ILE A 1 91 ? -0.831 -2.326 12.265 1.00 93.19 91 ILE A CA 1
ATOM 675 C C . ILE A 1 91 ? -0.738 -2.535 13.775 1.00 93.19 91 ILE A C 1
ATOM 677 O O . ILE A 1 91 ? -1.772 -2.583 14.426 1.00 93.19 91 ILE A O 1
ATOM 681 N N . GLN A 1 92 ? 0.469 -2.565 14.346 1.00 92.69 92 GLN A N 1
ATOM 682 C CA . GLN A 1 92 ? 0.659 -2.700 15.797 1.00 92.69 92 GLN A CA 1
ATOM 683 C C . GLN A 1 92 ? -0.011 -1.570 16.585 1.00 92.69 92 GLN A C 1
ATOM 685 O O . GLN A 1 92 ? -0.585 -1.796 17.649 1.00 92.69 92 GLN A O 1
ATOM 690 N N . GLN A 1 93 ? 0.033 -0.343 16.061 1.00 91.38 93 GLN A N 1
ATOM 691 C CA . GLN A 1 93 ? -0.688 0.779 16.659 1.00 91.38 93 GLN A CA 1
ATOM 692 C C . GLN A 1 93 ? -2.205 0.586 16.573 1.00 91.38 93 GLN A C 1
ATOM 694 O O . GLN A 1 93 ? -2.912 0.870 17.536 1.00 91.38 93 GLN A O 1
ATOM 699 N N . ALA A 1 94 ? -2.704 0.068 15.452 1.00 90.38 94 ALA A N 1
ATOM 700 C CA . ALA A 1 94 ? -4.124 -0.193 15.255 1.00 90.38 94 ALA A CA 1
ATOM 701 C C . ALA A 1 94 ? -4.638 -1.336 16.155 1.00 90.38 94 ALA A C 1
ATOM 703 O O . ALA A 1 94 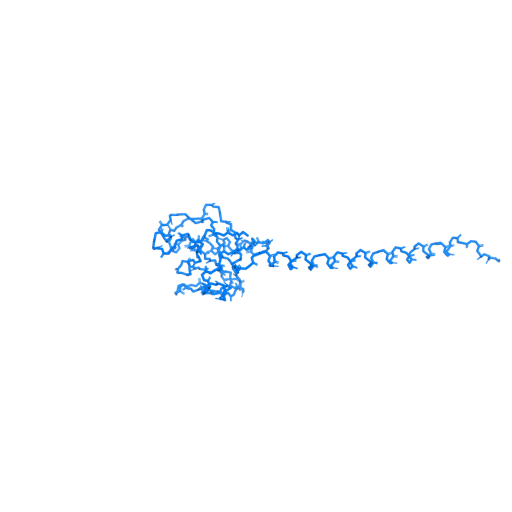? -5.716 -1.222 16.735 1.00 90.38 94 ALA A O 1
ATOM 704 N N . GLU A 1 95 ? -3.840 -2.390 16.351 1.00 91.06 95 GLU A N 1
ATOM 705 C CA . GLU A 1 95 ? -4.109 -3.464 17.319 1.00 91.06 95 GLU A CA 1
ATOM 706 C C . GLU A 1 95 ? -4.214 -2.923 18.751 1.00 91.06 95 GLU A C 1
ATOM 708 O O . GLU A 1 95 ? -5.121 -3.298 19.495 1.00 91.06 95 GLU A O 1
ATOM 713 N N . ALA A 1 96 ? -3.309 -2.016 19.134 1.00 90.25 96 ALA A N 1
ATOM 714 C CA . ALA A 1 96 ? -3.298 -1.413 20.463 1.00 90.25 96 ALA A CA 1
ATOM 715 C C . ALA A 1 96 ? -4.498 -0.481 20.708 1.00 90.25 96 ALA A C 1
ATOM 717 O O . ALA A 1 96 ? -5.018 -0.447 21.821 1.00 90.25 96 ALA A O 1
ATOM 718 N N . GLU A 1 97 ? -4.940 0.255 19.684 1.00 90.06 97 GLU A N 1
ATOM 719 C CA . GLU A 1 97 ? -6.052 1.210 19.784 1.00 90.06 97 GLU A CA 1
ATOM 720 C C . GLU A 1 97 ? -7.421 0.513 19.805 1.00 90.06 97 GLU A C 1
ATOM 722 O O . GLU A 1 97 ? -8.281 0.834 20.624 1.00 90.06 97 GLU A O 1
ATOM 727 N N . TYR A 1 98 ? -7.634 -0.458 18.912 1.00 87.50 98 TYR A N 1
ATOM 728 C CA . TYR A 1 98 ? -8.946 -1.082 18.704 1.00 87.50 98 TYR A CA 1
ATOM 729 C C . TYR A 1 98 ? -9.091 -2.471 19.349 1.00 87.50 98 TYR A C 1
ATOM 731 O O . TYR A 1 98 ? -10.201 -3.001 19.406 1.00 87.50 98 TYR A O 1
ATOM 739 N N . GLY A 1 99 ? -8.005 -3.076 19.842 1.00 85.12 99 GLY A N 1
ATOM 740 C CA . GLY A 1 99 ? -8.038 -4.332 20.600 1.00 85.12 99 GLY A CA 1
ATOM 741 C C . GLY A 1 99 ? -8.253 -5.608 19.774 1.00 85.12 99 GLY A C 1
ATOM 742 O O . GLY A 1 99 ? -8.565 -6.653 20.348 1.00 85.12 99 GLY A O 1
ATOM 743 N N . TYR A 1 100 ? -8.102 -5.548 18.449 1.00 86.75 100 TYR A N 1
ATOM 744 C CA . TYR A 1 100 ? -8.042 -6.727 17.576 1.00 86.75 100 TYR A CA 1
ATOM 745 C C . TYR A 1 100 ? -6.592 -7.184 17.354 1.00 86.75 100 TYR A C 1
ATOM 747 O O . TYR A 1 100 ? -5.652 -6.475 17.703 1.00 86.75 100 TYR A O 1
ATOM 755 N N . GLN A 1 101 ? -6.399 -8.357 16.747 1.00 88.19 101 GLN A N 1
ATOM 756 C CA . GLN A 1 101 ? -5.075 -8.904 16.423 1.00 88.19 101 GLN A CA 1
ATOM 757 C C . GLN A 1 101 ? -4.864 -9.086 14.912 1.00 88.19 101 GLN A C 1
ATOM 759 O O . GLN A 1 101 ? -5.803 -9.278 14.148 1.00 88.19 101 GLN A O 1
ATOM 764 N N . ALA A 1 102 ? -3.618 -9.079 14.466 1.00 88.69 102 ALA A N 1
ATOM 765 C CA . ALA A 1 102 ? -3.180 -9.325 13.104 1.00 88.69 102 ALA A CA 1
ATOM 766 C C . ALA A 1 102 ? -2.116 -10.425 13.138 1.00 88.69 102 ALA A C 1
ATOM 768 O O . ALA A 1 102 ? -0.919 -10.165 13.243 1.00 88.69 102 ALA A O 1
ATOM 769 N N . VAL A 1 103 ? -2.558 -11.684 13.074 1.00 85.69 103 VAL A N 1
ATOM 770 C CA . VAL A 1 103 ? -1.659 -12.838 13.232 1.00 85.69 103 VAL A CA 1
ATOM 771 C C . VAL A 1 103 ? -0.702 -12.929 12.047 1.00 85.69 103 VAL A C 1
ATOM 773 O O . VAL A 1 103 ? 0.502 -13.086 12.236 1.00 85.69 103 VAL A O 1
ATOM 776 N N . ASN A 1 104 ? -1.226 -12.808 10.823 1.00 88.12 104 ASN A N 1
ATOM 777 C CA . ASN A 1 104 ? -0.420 -12.828 9.606 1.00 88.12 104 ASN A CA 1
ATOM 778 C C . ASN A 1 104 ? -0.859 -11.713 8.648 1.00 88.12 104 ASN A C 1
ATOM 780 O O . ASN A 1 104 ? -1.588 -11.979 7.691 1.00 88.12 104 ASN A O 1
ATOM 784 N N . PRO A 1 105 ? -0.405 -10.464 8.859 1.00 90.44 105 PRO A N 1
ATOM 785 C CA . PRO A 1 105 ? -0.839 -9.346 8.039 1.00 90.44 105 PRO A CA 1
ATOM 786 C C . PRO A 1 105 ? -0.282 -9.443 6.615 1.00 90.44 105 PRO A C 1
ATOM 788 O O . PRO A 1 105 ? 0.929 -9.369 6.375 1.00 90.44 105 PRO A O 1
ATOM 791 N N . ILE A 1 106 ? -1.188 -9.563 5.649 1.00 91.50 106 ILE A N 1
ATOM 792 C CA . ILE A 1 106 ? -0.894 -9.475 4.222 1.00 91.50 106 ILE A CA 1
ATOM 793 C C . ILE A 1 106 ? -1.372 -8.118 3.711 1.00 91.50 106 ILE A C 1
ATOM 795 O O . ILE A 1 106 ? -2.542 -7.757 3.840 1.00 91.50 106 ILE A O 1
ATOM 799 N N . LEU A 1 107 ? -0.440 -7.380 3.111 1.00 93.81 107 LEU A N 1
ATOM 800 C CA . LEU A 1 107 ? -0.646 -6.006 2.672 1.00 93.81 107 LEU A CA 1
ATOM 801 C C . LEU A 1 107 ? -1.091 -5.957 1.209 1.00 93.81 107 LEU A C 1
ATOM 803 O O . LEU A 1 107 ? -0.451 -6.543 0.327 1.00 93.81 107 LEU A O 1
ATOM 807 N N . TYR A 1 108 ? -2.151 -5.202 0.956 1.00 92.56 108 TYR A N 1
ATOM 808 C CA . TYR A 1 108 ? -2.751 -5.019 -0.353 1.00 92.56 108 TYR A CA 1
ATOM 809 C C . TYR A 1 108 ? -3.023 -3.545 -0.644 1.00 92.56 108 TYR A C 1
ATOM 811 O O . TYR A 1 108 ? -3.391 -2.780 0.237 1.00 92.56 108 TYR A O 1
ATOM 819 N N . THR A 1 109 ? -2.907 -3.153 -1.902 1.00 90.75 109 THR A N 1
ATOM 820 C CA . THR A 1 109 ? -3.435 -1.895 -2.425 1.00 90.75 109 THR A CA 1
ATOM 821 C C . THR A 1 109 ? -4.803 -2.176 -3.025 1.00 90.75 109 THR A C 1
ATOM 823 O O . THR A 1 109 ? -4.927 -2.999 -3.934 1.00 90.75 109 THR A O 1
ATOM 826 N N . TRP A 1 110 ? -5.830 -1.533 -2.475 1.00 89.06 110 TRP A N 1
ATOM 827 C CA . TRP A 1 110 ? -7.205 -1.675 -2.946 1.00 89.06 110 TRP A CA 1
ATOM 828 C C . TRP A 1 110 ? -7.356 -1.040 -4.330 1.00 89.06 110 TRP A C 1
ATOM 830 O O . TRP A 1 110 ? -6.916 0.090 -4.525 1.00 89.06 110 TRP A O 1
ATOM 840 N N . THR A 1 111 ? -7.945 -1.770 -5.277 1.00 86.44 111 THR A N 1
ATOM 841 C CA . THR A 1 111 ? -8.135 -1.312 -6.663 1.00 86.44 111 THR A CA 1
ATOM 842 C C . THR A 1 111 ? -9.395 -1.929 -7.258 1.00 86.44 111 THR A C 1
ATOM 844 O O . THR A 1 111 ? -9.814 -3.028 -6.883 1.00 86.44 111 THR A O 1
ATOM 847 N N . LYS A 1 112 ? -10.017 -1.246 -8.218 1.00 83.75 112 LYS A N 1
ATOM 848 C CA . LYS A 1 112 ? -11.166 -1.800 -8.940 1.00 83.75 112 LYS A CA 1
ATOM 849 C C . LYS A 1 112 ? -10.766 -2.945 -9.867 1.00 83.75 112 LYS A C 1
ATOM 851 O O . LYS A 1 112 ? -11.481 -3.944 -9.918 1.00 83.75 112 LYS A O 1
ATOM 856 N N . ASP A 1 113 ? -9.662 -2.795 -10.594 1.00 82.25 113 ASP A N 1
ATOM 857 C CA . ASP A 1 113 ? -9.218 -3.766 -11.593 1.00 82.25 113 ASP A CA 1
ATOM 858 C C . ASP A 1 113 ? -7.770 -4.202 -11.328 1.00 82.25 113 ASP A C 1
ATOM 860 O O . ASP A 1 113 ? -6.819 -3.601 -11.828 1.00 82.25 113 ASP A O 1
ATOM 864 N N . PRO A 1 114 ? -7.576 -5.280 -10.549 1.00 82.94 114 PRO A N 1
ATOM 865 C CA . PRO A 1 114 ? -6.242 -5.760 -10.232 1.00 82.94 114 PRO A CA 1
ATOM 866 C C . PRO A 1 114 ? -5.557 -6.419 -11.433 1.00 82.94 114 PRO A C 1
ATOM 868 O O . PRO A 1 114 ? -4.360 -6.679 -11.359 1.00 82.94 114 PRO A O 1
ATOM 871 N N . VAL A 1 115 ? -6.292 -6.759 -12.499 1.00 84.88 115 VAL A N 1
ATOM 872 C CA . VAL A 1 115 ? -5.710 -7.376 -13.695 1.00 84.88 115 VAL A CA 1
ATOM 873 C C . VAL A 1 115 ? -5.087 -6.297 -14.565 1.00 84.88 115 VAL A C 1
ATOM 875 O O . VAL A 1 115 ? -3.943 -6.463 -14.976 1.00 84.88 115 VAL A O 1
ATOM 878 N N . ALA A 1 116 ? -5.797 -5.186 -14.776 1.00 83.06 116 ALA A N 1
ATOM 879 C CA . ALA A 1 116 ? -5.268 -4.034 -15.499 1.00 83.06 116 ALA A CA 1
ATOM 880 C C . ALA A 1 116 ? -3.996 -3.481 -14.833 1.00 83.06 116 ALA A C 1
ATOM 882 O O . ALA A 1 116 ? -2.973 -3.353 -15.496 1.00 83.06 116 ALA A O 1
ATOM 883 N N . ASP A 1 117 ? -4.010 -3.281 -13.510 1.00 83.31 117 ASP A N 1
ATOM 884 C CA . ASP A 1 117 ? -2.844 -2.755 -12.785 1.00 83.31 117 ASP A CA 1
ATOM 885 C C . ASP A 1 117 ? -1.607 -3.662 -12.922 1.00 83.31 117 ASP A C 1
ATOM 887 O O . ASP A 1 117 ? -0.482 -3.194 -13.103 1.00 83.31 117 ASP A O 1
ATOM 891 N N . VAL A 1 118 ? -1.796 -4.983 -12.842 1.00 85.94 118 VAL A N 1
ATOM 892 C CA . VAL A 1 118 ? -0.696 -5.949 -12.995 1.00 85.94 118 VAL A CA 1
ATOM 893 C C . VAL A 1 118 ? -0.214 -6.009 -14.443 1.00 85.94 118 VAL A C 1
ATOM 895 O O . VAL A 1 118 ? 0.984 -6.163 -14.683 1.00 85.94 118 VAL A O 1
ATOM 898 N N . GLU A 1 119 ? -1.121 -5.875 -15.405 1.00 88.06 119 GLU A N 1
ATOM 899 C CA . GLU A 1 119 ? -0.797 -5.848 -16.827 1.00 88.06 119 GLU A CA 1
ATOM 900 C C . GLU A 1 119 ? -0.005 -4.590 -17.211 1.00 88.06 119 GLU A C 1
ATOM 902 O O . GLU A 1 119 ? 0.965 -4.682 -17.966 1.00 88.06 119 GLU A O 1
ATOM 907 N N . ASP A 1 120 ? -0.329 -3.444 -16.618 1.00 86.94 120 ASP A N 1
ATOM 908 C CA . ASP A 1 120 ? 0.426 -2.199 -16.773 1.00 86.94 120 ASP A CA 1
ATOM 909 C C . ASP A 1 120 ? 1.830 -2.315 -16.162 1.00 86.94 120 ASP A C 1
ATOM 911 O O . ASP A 1 120 ? 2.826 -1.928 -16.778 1.00 86.94 120 ASP A O 1
ATOM 915 N N . MET A 1 121 ? 1.953 -2.933 -14.982 1.00 85.19 121 MET A N 1
ATOM 916 C CA . MET A 1 121 ? 3.266 -3.235 -14.398 1.00 85.19 121 MET A CA 1
ATOM 917 C C . MET A 1 121 ? 4.075 -4.193 -15.283 1.00 85.19 121 MET A C 1
ATOM 919 O O . MET A 1 121 ? 5.291 -4.039 -15.434 1.00 85.19 121 MET A O 1
ATOM 923 N N . ARG A 1 122 ? 3.409 -5.183 -15.887 1.00 89.50 122 ARG A N 1
ATOM 924 C CA . ARG A 1 122 ? 4.033 -6.153 -16.789 1.00 89.50 122 ARG A CA 1
ATOM 925 C C . ARG A 1 122 ? 4.516 -5.487 -18.075 1.00 89.50 122 ARG A C 1
ATOM 927 O O . ARG A 1 122 ? 5.643 -5.752 -18.491 1.00 89.50 122 ARG A O 1
ATOM 934 N N . SER A 1 123 ? 3.696 -4.650 -18.705 1.00 90.62 123 SER A N 1
ATOM 935 C CA . SER A 1 123 ? 4.042 -3.965 -19.955 1.00 90.62 123 SER A CA 1
ATOM 936 C C . SER A 1 123 ? 5.209 -2.997 -19.753 1.00 90.62 123 SER A C 1
ATOM 938 O O . SER A 1 123 ? 6.202 -3.092 -20.472 1.00 90.62 123 SER A O 1
ATOM 940 N N . ALA A 1 124 ? 5.183 -2.192 -18.687 1.00 89.75 124 ALA A N 1
ATOM 941 C CA . ALA A 1 124 ? 6.287 -1.304 -18.326 1.00 89.75 124 ALA A CA 1
ATOM 942 C C . ALA A 1 124 ? 7.600 -2.069 -18.073 1.00 89.75 124 ALA A C 1
ATOM 944 O O . ALA A 1 124 ? 8.675 -1.648 -18.511 1.00 89.75 124 ALA A O 1
ATOM 945 N N . GLY A 1 125 ? 7.525 -3.223 -17.400 1.00 89.56 125 GLY A N 1
ATOM 946 C CA . GLY A 1 125 ? 8.679 -4.098 -17.191 1.00 89.56 125 GLY A CA 1
ATOM 947 C C . GLY A 1 125 ? 9.238 -4.669 -18.498 1.00 89.56 125 GLY A C 1
ATOM 948 O O . GLY A 1 125 ? 10.456 -4.707 -18.688 1.00 89.56 125 GLY A O 1
ATOM 949 N N . MET A 1 126 ? 8.361 -5.075 -19.418 1.00 92.75 126 MET A N 1
ATOM 950 C CA . MET A 1 126 ? 8.754 -5.588 -20.732 1.00 92.75 126 MET A CA 1
ATOM 951 C C . MET A 1 126 ? 9.409 -4.514 -21.600 1.00 92.75 126 MET A C 1
ATOM 953 O O . MET A 1 126 ? 10.438 -4.792 -22.216 1.00 92.75 126 MET A O 1
ATOM 957 N N . ASP A 1 127 ? 8.874 -3.296 -21.607 1.00 91.25 127 ASP A N 1
ATOM 958 C CA . ASP A 1 127 ? 9.444 -2.170 -22.352 1.00 91.25 127 ASP A CA 1
ATOM 959 C C . ASP A 1 127 ? 10.832 -1.798 -21.823 1.00 91.25 127 ASP A C 1
ATOM 961 O O . ASP A 1 127 ? 11.776 -1.589 -22.594 1.00 91.25 127 ASP A O 1
ATOM 965 N N . PHE A 1 128 ? 10.995 -1.785 -20.497 1.00 92.94 128 PHE A N 1
ATOM 966 C CA . PHE A 1 128 ? 12.288 -1.549 -19.863 1.00 92.94 128 PHE A CA 1
ATOM 967 C C . PHE A 1 128 ? 13.310 -2.635 -20.223 1.00 92.94 128 PHE A C 1
ATOM 969 O O . PHE A 1 128 ? 14.437 -2.320 -20.622 1.00 92.94 128 PHE A O 1
ATOM 976 N N . LEU A 1 129 ? 12.914 -3.908 -20.129 1.00 94.25 129 LEU A N 1
ATOM 977 C CA . LEU A 1 129 ? 13.766 -5.039 -20.482 1.00 94.25 129 LEU A CA 1
ATOM 978 C C . LEU A 1 129 ? 14.172 -4.985 -21.957 1.00 94.25 129 LEU A C 1
ATOM 980 O O . LEU A 1 129 ? 15.361 -5.052 -22.260 1.00 94.25 129 LEU A O 1
ATOM 984 N N . MET A 1 130 ? 13.209 -4.800 -22.864 1.00 93.88 130 MET A N 1
ATOM 985 C CA . MET A 1 130 ? 13.464 -4.697 -24.301 1.00 93.88 130 MET A CA 1
ATOM 986 C C . MET A 1 130 ? 14.427 -3.543 -24.604 1.00 93.88 130 MET A C 1
ATOM 988 O O . MET A 1 130 ? 15.406 -3.725 -25.331 1.00 93.88 130 MET A O 1
ATOM 992 N N . GLY A 1 131 ? 14.211 -2.378 -23.985 1.00 93.19 131 GLY A N 1
ATOM 993 C CA . GLY A 1 131 ? 15.089 -1.221 -24.122 1.00 93.19 131 GLY A CA 1
ATOM 994 C C . GLY A 1 131 ? 16.523 -1.490 -23.653 1.00 93.19 131 GLY A C 1
ATOM 995 O O . GLY A 1 131 ? 17.475 -1.085 -24.326 1.00 93.19 131 GLY A O 1
ATOM 996 N N . LEU A 1 132 ? 16.707 -2.190 -22.530 1.00 94.00 132 LEU A N 1
ATOM 997 C CA . LEU A 1 132 ? 18.034 -2.580 -22.043 1.00 94.00 132 LEU A CA 1
ATOM 998 C C . LEU A 1 132 ? 18.701 -3.623 -22.942 1.00 94.00 132 LEU A C 1
ATOM 1000 O O . LEU A 1 132 ? 19.882 -3.474 -23.259 1.00 94.00 132 LEU A O 1
ATOM 1004 N N . THR A 1 133 ? 17.966 -4.645 -23.386 1.00 94.88 133 THR A N 1
ATOM 1005 C CA . THR A 1 133 ? 18.497 -5.692 -24.267 1.00 94.88 133 THR A CA 1
ATOM 1006 C C . THR A 1 133 ? 18.979 -5.109 -25.592 1.00 94.88 133 THR A C 1
ATOM 1008 O O . THR A 1 133 ? 20.085 -5.427 -26.026 1.00 94.88 133 THR A O 1
ATOM 1011 N N . VAL A 1 134 ? 18.210 -4.203 -26.207 1.00 95.69 134 VAL A N 1
ATOM 1012 C CA . VAL A 1 134 ? 18.607 -3.538 -27.459 1.00 95.69 134 VAL A CA 1
ATOM 1013 C C . VAL A 1 134 ? 19.855 -2.676 -27.254 1.00 95.69 134 VAL A C 1
ATOM 1015 O O . VAL A 1 134 ? 20.805 -2.782 -28.028 1.00 95.69 134 VAL A O 1
ATOM 1018 N N . LYS A 1 135 ? 19.907 -1.865 -26.187 1.00 94.56 135 LYS A N 1
ATOM 1019 C CA . LYS A 1 135 ? 21.090 -1.042 -25.872 1.00 94.56 135 LYS A CA 1
ATOM 1020 C C . LYS A 1 135 ? 22.335 -1.895 -25.630 1.00 94.56 135 LYS A C 1
ATOM 1022 O O . LYS A 1 135 ? 23.406 -1.565 -26.135 1.00 94.56 135 LYS A O 1
ATOM 1027 N N . PHE A 1 136 ? 22.197 -2.997 -24.893 1.00 95.25 136 PHE A N 1
ATOM 1028 C CA . PHE A 1 136 ? 23.293 -3.928 -24.642 1.00 95.25 136 PHE A CA 1
ATOM 1029 C C . PHE A 1 136 ? 23.777 -4.597 -25.935 1.00 95.25 136 PHE A C 1
ATOM 1031 O O . PHE A 1 136 ? 24.979 -4.629 -26.182 1.00 95.25 136 PHE A O 1
ATOM 1038 N N . ALA A 1 137 ? 22.865 -5.063 -26.794 1.00 95.25 137 ALA A N 1
ATOM 1039 C CA . ALA A 1 137 ? 23.213 -5.670 -28.078 1.00 95.25 137 ALA A CA 1
ATOM 1040 C C . ALA A 1 137 ? 23.949 -4.690 -29.009 1.00 95.25 137 ALA A C 1
ATOM 1042 O O . ALA A 1 137 ? 24.949 -5.062 -29.622 1.00 95.25 137 ALA A O 1
ATOM 1043 N N . LEU A 1 138 ? 23.510 -3.428 -29.071 1.00 95.50 138 LEU A N 1
ATOM 1044 C CA . LEU A 1 138 ? 24.189 -2.381 -29.842 1.00 95.50 138 LEU A CA 1
ATOM 1045 C C . LEU A 1 138 ? 25.592 -2.090 -29.298 1.00 95.50 138 LEU A C 1
ATOM 1047 O O . LEU A 1 138 ? 26.541 -1.991 -30.072 1.00 95.50 138 LEU A O 1
ATOM 1051 N N . LEU A 1 139 ? 25.743 -2.005 -27.974 1.00 95.62 139 LEU A N 1
ATOM 1052 C CA . LEU A 1 139 ? 27.046 -1.806 -27.341 1.00 95.62 139 LEU A CA 1
ATOM 1053 C C . LEU A 1 139 ? 28.002 -2.977 -27.631 1.00 95.62 139 LEU A C 1
ATOM 1055 O O . LEU A 1 139 ? 29.159 -2.750 -27.978 1.00 95.62 139 LEU A O 1
ATOM 1059 N N . GLN A 1 140 ? 27.518 -4.221 -27.549 1.00 93.44 140 GLN A N 1
ATOM 1060 C CA . GLN A 1 140 ? 28.296 -5.414 -27.906 1.00 93.44 140 GLN A CA 1
ATOM 1061 C C . GLN A 1 140 ? 28.702 -5.408 -29.383 1.00 93.44 140 GLN A C 1
ATOM 1063 O O . GLN A 1 140 ? 29.860 -5.675 -29.698 1.00 93.44 140 GLN A O 1
ATOM 1068 N N . ALA A 1 141 ? 27.789 -5.042 -30.288 1.00 93.62 141 ALA A N 1
ATOM 1069 C CA . ALA A 1 141 ? 28.096 -4.932 -31.710 1.00 93.62 141 ALA A CA 1
ATOM 1070 C C . ALA A 1 141 ? 29.206 -3.900 -31.974 1.00 93.62 141 ALA A C 1
ATOM 1072 O O . ALA A 1 141 ? 30.135 -4.188 -32.726 1.00 93.62 141 ALA A O 1
ATOM 1073 N N . ILE A 1 142 ? 29.167 -2.738 -31.311 1.00 94.44 142 ILE A N 1
ATOM 1074 C CA . ILE A 1 142 ? 30.211 -1.706 -31.420 1.00 94.44 142 ILE A CA 1
ATOM 1075 C C . ILE A 1 142 ? 31.568 -2.238 -30.943 1.00 94.44 142 ILE A C 1
ATOM 1077 O O . ILE A 1 142 ? 32.568 -2.048 -31.634 1.00 94.44 142 ILE A O 1
ATOM 1081 N N . PHE A 1 143 ? 31.619 -2.931 -29.800 1.00 93.38 143 PHE A N 1
ATOM 1082 C CA . PHE A 1 143 ? 32.868 -3.512 -29.299 1.00 93.38 143 PHE A CA 1
ATOM 1083 C C . PHE A 1 143 ? 33.428 -4.588 -30.232 1.00 93.38 143 PHE A C 1
ATOM 1085 O O . PHE A 1 143 ? 34.622 -4.572 -30.522 1.00 93.38 143 PHE A O 1
ATOM 1092 N N . VAL A 1 144 ? 32.583 -5.488 -30.742 1.00 93.06 144 VAL A N 1
ATOM 1093 C CA . VAL A 1 144 ? 33.006 -6.534 -31.686 1.00 93.06 144 VAL A CA 1
ATOM 1094 C C . VAL A 1 144 ? 33.535 -5.915 -32.976 1.00 93.06 144 VAL A C 1
ATOM 1096 O O . VAL A 1 144 ? 34.605 -6.303 -33.435 1.00 93.06 144 VAL A O 1
ATOM 1099 N N . ILE A 1 145 ? 32.847 -4.913 -33.528 1.00 91.19 145 ILE A N 1
ATOM 1100 C CA . ILE A 1 145 ? 33.311 -4.183 -34.713 1.00 91.19 145 ILE A CA 1
ATOM 1101 C C . ILE A 1 145 ? 34.657 -3.503 -34.430 1.00 91.19 145 ILE A C 1
ATOM 1103 O O . ILE A 1 145 ? 35.583 -3.652 -35.220 1.00 91.19 145 ILE A O 1
ATOM 1107 N N . GLY A 1 146 ? 34.806 -2.821 -33.291 1.00 89.81 146 GLY A N 1
ATOM 1108 C CA . GLY A 1 146 ? 36.064 -2.177 -32.901 1.00 89.81 146 GLY A CA 1
ATOM 1109 C C . GLY A 1 146 ? 37.233 -3.159 -32.775 1.00 89.81 146 GLY A C 1
ATOM 1110 O O . GLY A 1 146 ? 38.327 -2.881 -33.262 1.00 89.81 146 GLY A O 1
ATOM 1111 N N . VAL A 1 147 ? 36.999 -4.336 -32.187 1.00 89.69 147 VAL A N 1
ATOM 1112 C CA . VAL A 1 147 ? 38.004 -5.406 -32.091 1.00 89.69 147 VAL A CA 1
ATOM 1113 C C . VAL A 1 147 ? 38.330 -5.984 -33.467 1.00 89.69 147 VAL A C 1
ATOM 1115 O O . VAL A 1 147 ? 39.502 -6.199 -33.761 1.00 89.69 147 VAL A O 1
ATOM 1118 N N . ILE A 1 148 ? 37.330 -6.198 -34.327 1.00 87.94 148 ILE A N 1
ATOM 1119 C CA . ILE A 1 148 ? 37.553 -6.657 -35.703 1.00 87.94 148 ILE A CA 1
ATOM 1120 C C . ILE A 1 148 ? 38.398 -5.640 -36.470 1.00 87.94 148 ILE A C 1
ATOM 1122 O O . ILE A 1 148 ? 39.349 -6.054 -37.111 1.00 87.94 148 ILE A O 1
ATOM 1126 N N . PHE A 1 149 ? 38.125 -4.335 -36.373 1.00 84.50 149 PHE A N 1
ATOM 1127 C CA . PHE A 1 149 ? 38.963 -3.307 -37.003 1.00 84.50 149 PHE A CA 1
ATOM 1128 C C . PHE A 1 149 ? 40.395 -3.294 -36.451 1.00 84.50 149 PHE A C 1
ATOM 1130 O O . PHE A 1 149 ? 41.342 -3.155 -37.219 1.00 84.50 149 PHE A O 1
ATOM 1137 N N . PHE A 1 150 ? 40.574 -3.476 -35.140 1.00 81.19 150 PHE A N 1
ATOM 1138 C CA . PHE A 1 150 ? 41.901 -3.520 -34.518 1.00 81.19 150 PHE A CA 1
ATOM 1139 C C . PHE A 1 150 ? 42.706 -4.776 -34.896 1.00 81.19 150 PHE A C 1
ATOM 1141 O O . PHE A 1 150 ? 43.924 -4.712 -35.033 1.00 81.19 150 PHE A O 1
ATOM 1148 N N . LEU A 1 151 ? 42.034 -5.919 -35.064 1.00 78.50 151 LEU A N 1
ATOM 1149 C CA . LEU A 1 151 ? 42.654 -7.196 -35.434 1.00 78.50 151 LEU A CA 1
ATOM 1150 C C . LEU A 1 151 ? 42.681 -7.441 -36.950 1.00 78.50 151 LEU A C 1
ATOM 1152 O O . LEU A 1 151 ? 43.377 -8.353 -37.399 1.00 78.50 151 LEU A O 1
ATOM 1156 N N . SER A 1 152 ? 41.929 -6.670 -37.743 1.00 71.94 152 SER A N 1
ATOM 1157 C CA . SER A 1 152 ? 41.925 -6.801 -39.197 1.00 71.94 152 SER A CA 1
ATOM 1158 C C . SER A 1 152 ? 43.286 -6.365 -39.741 1.00 71.94 152 SER A C 1
ATOM 1160 O O . SER A 1 152 ? 43.718 -5.241 -39.481 1.00 71.94 152 SER A O 1
ATOM 1162 N N . PRO A 1 153 ? 43.986 -7.230 -40.489 1.00 67.12 153 PRO A N 1
ATOM 1163 C CA . PRO A 1 153 ? 45.307 -6.937 -41.014 1.00 67.12 153 PRO A CA 1
ATOM 1164 C C . PRO A 1 153 ? 45.174 -6.070 -42.273 1.00 67.12 153 PRO A C 1
ATOM 1166 O O . PRO A 1 153 ? 45.383 -6.529 -43.389 1.00 67.12 153 PRO A O 1
ATOM 1169 N N . THR A 1 154 ? 44.792 -4.809 -42.106 1.00 59.72 154 THR A N 1
ATOM 1170 C CA . THR A 1 154 ? 45.107 -3.741 -43.065 1.00 59.72 154 THR A CA 1
ATOM 1171 C C . THR A 1 154 ? 46.251 -2.946 -42.439 1.00 59.72 154 THR A C 1
ATOM 1173 O O . THR A 1 154 ? 46.003 -2.089 -41.598 1.00 59.72 154 THR A O 1
ATOM 1176 N N . GLY A 1 155 ? 47.489 -3.439 -42.548 1.00 51.81 155 GLY A N 1
ATOM 1177 C CA . GLY A 1 155 ? 48.487 -2.911 -43.494 1.00 51.81 155 GLY A CA 1
ATOM 1178 C C . GLY A 1 155 ? 49.225 -1.726 -42.849 1.00 51.81 155 GLY A C 1
ATOM 1179 O O . GLY A 1 155 ? 48.615 -0.698 -42.588 1.00 51.81 155 GLY A O 1
ATOM 1180 N N . MET A 1 156 ? 50.477 -1.852 -42.393 1.00 42.88 156 MET A N 1
ATOM 1181 C CA . MET A 1 156 ? 51.650 -1.629 -43.264 1.00 42.88 156 MET A CA 1
ATOM 1182 C C . MET A 1 156 ? 51.315 -1.251 -44.706 1.00 42.88 156 MET A C 1
ATOM 1184 O O . MET A 1 156 ? 50.603 -2.038 -45.367 1.00 42.88 156 MET A O 1
#

Foldseek 3Di:
DFDDQAKAWPQQLKAWDDDPKTKIKTAIFHHPDCVRVVALEGAEIAIDINAWDRDPVGGGCQVVVLRVDSLQRDWDFDDDPVCVVRNVVSQVVSCVPSVHYHPHHTYIHGDNDNPVVVVVVVVVVVVVVVVVVVVVVVVVVVVVVVVCVVPPPPDD

pLDDT: mean 85.32, std 10.52, range [42.88, 95.69]

Organism: NCBI:txid89044

Sequence (156 aa):
VVFKEGSRVAEELSLGFKDGTTYCVAPIVAGNGTDGTKLASFDYWAVGINCCNPLPPATFWCGRSDLTNPAAHGAVRWMGDSARGFFQLAIQQAEAEYGYQAVNPILYTWTKDPVADVEDMRSAGMDFLMGLTVKFALLQAIFVIGVIFFLSPTGM